Protein AF-A0A7C3WB61-F1 (afdb_monomer_lite)

Sequence (130 aa):
MTRRRIFLIVFLLLVGFTALGSATTVDKSEANRILEDVKKTVPESPSIIDIFSNNIRVALLMLIPGLGLILAPYVLYNTGLVFSAAGVAKEVSGVILFLTTVLLPFFWLEFVAYAASITQNLYMIWAIKS

Radius of gyration: 15.56 Å; chains: 1; bounding box: 41×26×45 Å

Structure (mmCIF, N/CA/C/O backbone):
data_AF-A0A7C3WB61-F1
#
_entry.id   AF-A0A7C3WB61-F1
#
loop_
_atom_site.group_PDB
_atom_site.id
_atom_site.type_symbol
_atom_site.label_atom_id
_atom_site.label_alt_id
_atom_site.label_comp_id
_atom_site.label_asym_id
_atom_site.label_entity_id
_atom_site.label_seq_id
_atom_site.pdbx_PDB_ins_code
_atom_site.Cartn_x
_atom_site.Cartn_y
_atom_site.Cartn_z
_atom_site.occupancy
_atom_site.B_iso_or_equiv
_atom_site.auth_seq_id
_atom_site.auth_comp_id
_atom_site.auth_asym_id
_atom_site.auth_atom_id
_atom_site.pdbx_PDB_model_num
ATOM 1 N N . MET A 1 1 ? -23.097 3.689 11.863 1.00 76.31 1 MET A N 1
ATOM 2 C CA . MET A 1 1 ? -22.647 2.868 10.711 1.00 76.31 1 MET A CA 1
ATOM 3 C C . MET A 1 1 ? -22.138 1.528 11.240 1.00 76.31 1 MET A C 1
ATOM 5 O O . MET A 1 1 ? -21.534 1.524 12.303 1.00 76.31 1 MET A O 1
ATOM 9 N N . THR A 1 2 ? -22.423 0.389 10.597 1.00 91.06 2 THR A N 1
ATOM 10 C CA . THR A 1 2 ? -22.003 -0.925 11.133 1.00 91.06 2 THR A CA 1
ATOM 11 C C . THR A 1 2 ? -20.508 -1.174 10.904 1.00 91.06 2 THR A C 1
ATOM 13 O O . THR A 1 2 ? -19.960 -0.728 9.896 1.00 91.06 2 THR A O 1
ATOM 16 N N . ARG A 1 3 ? -19.858 -1.944 11.791 1.00 92.44 3 ARG A N 1
ATOM 17 C CA . ARG A 1 3 ? -18.423 -2.297 11.691 1.00 92.44 3 ARG A CA 1
ATOM 18 C C . ARG A 1 3 ? -18.045 -2.895 10.341 1.00 92.44 3 ARG A C 1
ATOM 20 O O . ARG A 1 3 ? -17.025 -2.531 9.772 1.00 92.44 3 ARG A O 1
ATOM 27 N N . ARG A 1 4 ? -18.920 -3.740 9.790 1.00 94.88 4 ARG A N 1
ATOM 28 C CA . ARG A 1 4 ? -18.752 -4.328 8.453 1.00 94.88 4 ARG A CA 1
ATOM 29 C C . ARG A 1 4 ? -18.726 -3.270 7.349 1.00 94.88 4 ARG A C 1
ATOM 31 O O . ARG A 1 4 ? -17.890 -3.349 6.462 1.00 94.88 4 ARG A O 1
ATOM 38 N N . ARG A 1 5 ? -19.606 -2.263 7.411 1.00 96.69 5 ARG A N 1
ATOM 39 C CA . ARG A 1 5 ? -19.618 -1.175 6.422 1.00 96.69 5 ARG A CA 1
ATOM 40 C C . ARG A 1 5 ? -18.352 -0.327 6.517 1.00 96.69 5 ARG A C 1
ATOM 42 O O . ARG A 1 5 ? -17.809 0.024 5.481 1.00 96.69 5 ARG A O 1
ATOM 49 N N . ILE A 1 6 ? -17.879 -0.018 7.729 1.00 96.62 6 ILE A N 1
ATOM 50 C CA . ILE A 1 6 ? -16.650 0.778 7.908 1.00 96.62 6 ILE A CA 1
ATOM 51 C C . ILE A 1 6 ? -15.459 0.017 7.336 1.00 96.62 6 ILE A C 1
ATOM 53 O O . ILE A 1 6 ? -14.717 0.580 6.541 1.00 96.62 6 ILE A O 1
ATOM 57 N N . PHE A 1 7 ? -15.350 -1.273 7.653 1.00 97.25 7 PHE A N 1
ATOM 58 C CA . PHE A 1 7 ? -14.326 -2.144 7.087 1.00 97.25 7 PHE A CA 1
ATOM 59 C C . PHE A 1 7 ? -14.328 -2.141 5.555 1.00 97.25 7 PHE A C 1
ATOM 61 O O . PHE A 1 7 ? -13.276 -1.961 4.954 1.00 97.25 7 PHE A O 1
ATOM 68 N N . LEU A 1 8 ? -15.496 -2.287 4.920 1.00 98.19 8 LEU A N 1
ATOM 69 C CA . LEU A 1 8 ? -15.594 -2.283 3.457 1.00 98.19 8 LEU A CA 1
ATOM 70 C C . LEU A 1 8 ? -15.200 -0.932 2.847 1.00 98.19 8 LEU A C 1
ATOM 72 O O . LEU A 1 8 ? -14.492 -0.913 1.846 1.00 98.19 8 LEU A O 1
ATOM 76 N N . ILE A 1 9 ? -15.615 0.189 3.450 1.00 97.94 9 ILE A N 1
ATOM 77 C CA . ILE A 1 9 ? -15.205 1.521 2.979 1.00 97.94 9 ILE A CA 1
ATOM 78 C C . ILE A 1 9 ? -13.692 1.688 3.107 1.00 97.94 9 ILE A C 1
ATOM 80 O O . ILE A 1 9 ? -13.048 2.093 2.146 1.00 97.94 9 ILE A O 1
ATOM 84 N N . VAL A 1 10 ? -13.121 1.342 4.262 1.00 97.00 10 VAL A N 1
ATOM 85 C CA . VAL A 1 10 ? -11.674 1.406 4.482 1.00 97.00 10 VAL A CA 1
ATOM 86 C C . VAL A 1 10 ? -10.949 0.538 3.459 1.00 97.00 10 VAL A C 1
ATOM 88 O O . VAL A 1 10 ? -10.059 1.037 2.786 1.00 97.00 10 VAL A O 1
ATOM 91 N N . PHE A 1 11 ? -11.356 -0.720 3.284 1.00 97.62 11 PHE A N 1
ATOM 92 C CA . PHE A 1 11 ? -10.761 -1.628 2.306 1.00 97.62 11 PHE A CA 1
ATOM 93 C C . PHE A 1 11 ? -10.740 -1.019 0.897 1.00 97.62 11 PHE A C 1
ATOM 95 O O . PHE A 1 11 ? -9.684 -0.959 0.273 1.00 97.62 11 PHE A O 1
ATOM 102 N N . LEU A 1 12 ? -11.876 -0.496 0.425 1.00 98.25 12 LEU A N 1
ATOM 103 C CA . LEU A 1 12 ? -11.965 0.142 -0.890 1.00 98.25 12 LEU A CA 1
ATOM 104 C C . LEU A 1 12 ? -11.099 1.405 -0.992 1.00 98.25 12 LEU A C 1
ATOM 106 O O . LEU A 1 12 ? -10.492 1.631 -2.035 1.00 98.25 12 LEU A O 1
ATOM 110 N N . LEU A 1 13 ? -11.000 2.204 0.075 1.00 98.06 13 LEU A N 1
ATOM 111 C CA . LEU A 1 13 ? -10.115 3.372 0.113 1.00 98.06 13 LEU A CA 1
ATOM 112 C C . LEU A 1 13 ? -8.643 2.967 0.015 1.00 98.06 13 LEU A C 1
ATOM 114 O O . LEU A 1 13 ? -7.906 3.568 -0.759 1.00 98.06 13 LEU A O 1
ATOM 118 N N . LEU A 1 14 ? -8.224 1.938 0.756 1.00 97.44 14 LEU A N 1
ATOM 119 C CA . LEU A 1 14 ? -6.856 1.421 0.707 1.00 97.44 14 LEU A CA 1
ATOM 120 C C . LEU A 1 14 ? -6.503 0.952 -0.712 1.00 97.44 14 LEU A C 1
ATOM 122 O O . LEU A 1 14 ? -5.495 1.391 -1.265 1.00 97.44 14 LEU A O 1
ATOM 126 N N . VAL A 1 15 ? -7.369 0.142 -1.333 1.00 98.12 15 VAL A N 1
ATOM 127 C CA . VAL A 1 15 ? -7.222 -0.272 -2.742 1.00 98.12 15 VAL A CA 1
ATOM 128 C C . VAL A 1 15 ? -7.165 0.949 -3.666 1.00 98.12 15 VAL A C 1
ATOM 130 O O . VAL A 1 15 ? -6.327 1.007 -4.566 1.00 98.12 15 VAL A O 1
ATOM 133 N N . GLY A 1 16 ? -8.011 1.949 -3.413 1.00 98.31 16 GLY A N 1
ATOM 134 C CA . GLY A 1 16 ? -8.049 3.207 -4.152 1.00 98.31 16 GLY A CA 1
ATOM 135 C C . GLY A 1 16 ? -6.733 3.984 -4.105 1.00 98.31 16 GLY A C 1
ATOM 136 O O . GLY A 1 16 ? -6.286 4.452 -5.146 1.00 98.31 16 GLY A O 1
ATOM 137 N N . PHE A 1 17 ? -6.067 4.086 -2.950 1.00 98.44 17 PHE A N 1
ATOM 138 C CA . PHE A 1 17 ? -4.778 4.786 -2.845 1.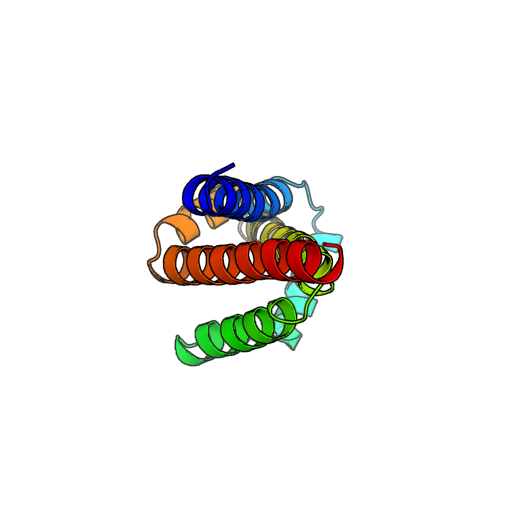00 98.44 17 PHE A CA 1
ATOM 139 C C . PHE A 1 17 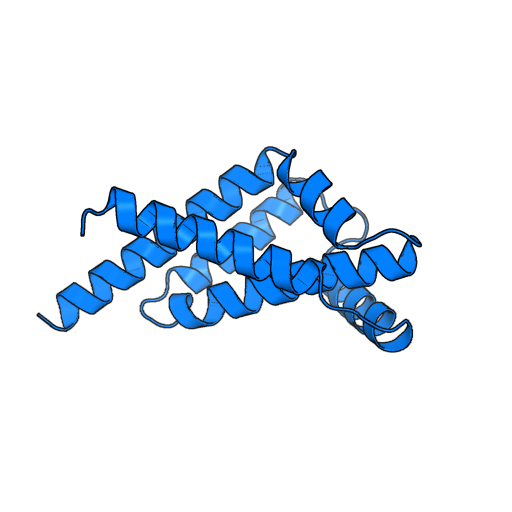? -3.686 4.133 -3.697 1.00 98.44 17 PHE A C 1
ATOM 141 O O . PHE A 1 17 ? -2.963 4.837 -4.404 1.00 98.44 17 PHE A O 1
ATOM 148 N N . THR A 1 18 ? -3.596 2.802 -3.692 1.00 98.25 18 THR A N 1
ATOM 149 C CA . THR A 1 18 ? -2.639 2.083 -4.548 1.00 98.25 18 THR A CA 1
ATOM 150 C C . THR A 1 18 ? -2.995 2.203 -6.023 1.00 98.25 18 THR A C 1
ATOM 152 O O . THR A 1 18 ? -2.108 2.449 -6.840 1.00 98.25 18 THR A O 1
ATOM 155 N N . ALA A 1 19 ? -4.282 2.108 -6.367 1.00 98.50 19 ALA A N 1
ATOM 156 C CA . ALA A 1 19 ? -4.745 2.311 -7.735 1.00 98.50 19 ALA A CA 1
ATOM 157 C C . ALA A 1 19 ? -4.391 3.719 -8.245 1.00 98.50 19 ALA A C 1
ATOM 159 O O . ALA A 1 19 ? -3.835 3.846 -9.335 1.00 98.50 19 ALA A O 1
ATOM 160 N N . LEU A 1 20 ? -4.631 4.758 -7.435 1.00 98.56 20 LEU A N 1
ATOM 161 C CA . LEU A 1 20 ? -4.267 6.140 -7.753 1.00 98.56 20 LEU A CA 1
ATOM 162 C C . LEU A 1 20 ? -2.763 6.282 -7.990 1.00 98.56 20 LEU A C 1
ATOM 164 O O . LEU A 1 20 ? -2.375 6.783 -9.039 1.00 98.56 20 LEU A O 1
ATOM 168 N N . GLY A 1 21 ? -1.919 5.778 -7.085 1.00 98.56 21 GLY A N 1
ATOM 169 C CA . GLY A 1 21 ? -0.465 5.825 -7.276 1.00 98.56 21 GLY A CA 1
ATOM 170 C C . GLY A 1 21 ? 0.001 5.065 -8.523 1.00 98.56 21 GLY A C 1
ATOM 171 O O . GLY A 1 21 ? 0.894 5.529 -9.224 1.00 98.56 21 GLY A O 1
ATOM 172 N N . SER A 1 22 ? -0.634 3.933 -8.849 1.00 98.56 22 SER A N 1
ATOM 173 C CA . SER A 1 22 ? -0.311 3.150 -10.056 1.00 98.56 22 SER A CA 1
ATOM 174 C C . SER A 1 22 ? -0.714 3.838 -11.363 1.00 98.56 22 SER A C 1
ATOM 176 O O . SER A 1 22 ? -0.137 3.551 -12.413 1.00 98.56 22 SER A O 1
ATOM 178 N N . ALA A 1 23 ? -1.701 4.735 -11.296 1.00 98.25 23 ALA A N 1
ATOM 179 C CA . ALA A 1 23 ? -2.183 5.532 -12.417 1.00 98.25 23 ALA A CA 1
ATOM 180 C C . ALA A 1 23 ? -1.453 6.880 -12.550 1.00 98.25 23 ALA A C 1
ATOM 182 O O . ALA A 1 23 ? -1.561 7.523 -13.594 1.00 98.25 23 ALA A O 1
ATOM 183 N N . THR A 1 24 ? -0.714 7.314 -11.524 1.00 98.19 24 THR A N 1
ATOM 184 C CA . THR A 1 24 ? 0.076 8.548 -11.571 1.00 98.19 24 THR A CA 1
ATOM 185 C C . THR A 1 24 ? 1.146 8.442 -12.651 1.00 98.19 24 THR A C 1
ATOM 187 O O . THR A 1 24 ? 1.909 7.479 -12.693 1.00 98.19 24 THR A O 1
ATOM 190 N N . THR A 1 25 ? 1.235 9.449 -13.517 1.00 95.81 25 THR A N 1
ATOM 191 C CA . THR A 1 25 ? 2.288 9.544 -1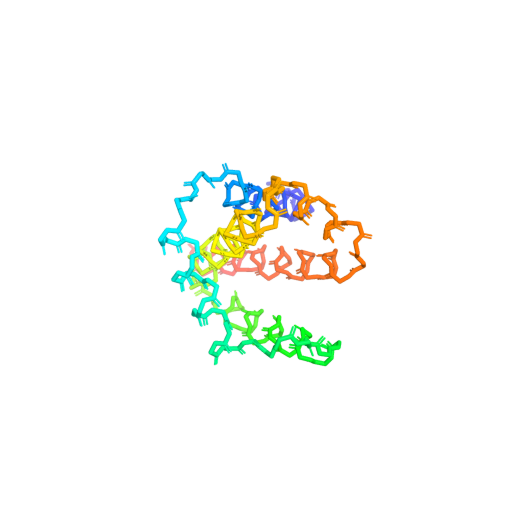4.531 1.00 95.81 25 THR A CA 1
ATOM 192 C C . THR A 1 25 ? 3.619 9.894 -13.878 1.00 95.81 25 THR A C 1
ATOM 194 O O . THR A 1 25 ? 3.731 10.928 -13.221 1.00 95.81 25 THR A O 1
ATOM 197 N N . VAL A 1 26 ? 4.623 9.051 -14.095 1.00 95.94 26 VAL A N 1
ATOM 198 C CA . VAL A 1 26 ? 5.989 9.234 -13.602 1.00 95.94 26 VAL A CA 1
ATOM 199 C C . VAL A 1 26 ? 6.914 9.323 -14.815 1.00 95.94 26 VAL A C 1
ATOM 201 O O . VAL A 1 26 ? 6.787 8.526 -15.745 1.00 95.94 26 VAL A O 1
ATOM 204 N N . ASP A 1 27 ? 7.813 10.305 -14.856 1.00 96.12 27 ASP A N 1
ATOM 205 C CA . ASP A 1 27 ? 8.806 10.396 -15.931 1.00 96.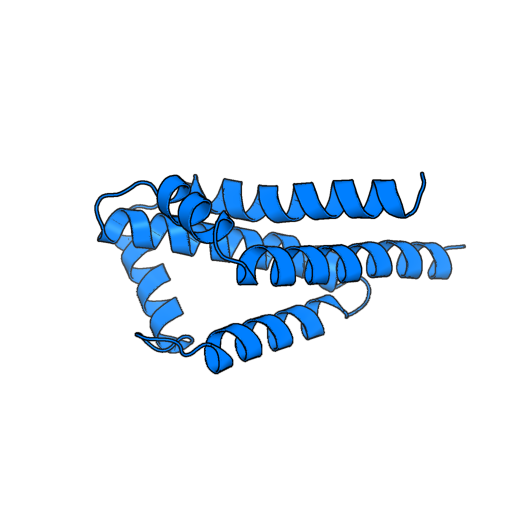12 27 ASP A CA 1
ATOM 206 C C . ASP A 1 27 ? 9.956 9.392 -15.730 1.00 96.12 27 ASP A C 1
ATOM 208 O O . ASP A 1 27 ? 10.106 8.784 -14.673 1.00 96.12 27 ASP A O 1
ATOM 212 N N . LYS A 1 28 ? 10.798 9.205 -16.753 1.00 96.38 28 LYS A N 1
ATOM 213 C CA . LYS A 1 28 ? 11.894 8.221 -16.699 1.00 96.38 28 LYS A CA 1
ATOM 214 C C . LYS A 1 28 ? 12.901 8.495 -15.577 1.00 96.38 28 LYS A C 1
ATOM 216 O O . LYS A 1 28 ? 13.427 7.544 -15.006 1.00 96.38 28 LYS A O 1
ATOM 221 N N . SER A 1 29 ? 13.193 9.761 -15.279 1.00 97.06 29 SER A N 1
ATOM 222 C CA . SER A 1 29 ? 14.173 10.116 -14.247 1.00 97.06 29 SER A CA 1
ATOM 223 C C . SER A 1 29 ? 13.640 9.795 -12.852 1.00 97.06 29 SER A C 1
ATOM 225 O O . SER A 1 29 ? 14.324 9.138 -12.066 1.00 97.06 29 SER A O 1
ATOM 227 N N . GLU A 1 30 ? 12.383 10.147 -12.592 1.00 96.75 30 GLU A N 1
ATOM 228 C CA . GLU A 1 30 ? 11.713 9.858 -11.329 1.00 96.75 30 GLU A CA 1
ATOM 229 C C . GLU A 1 30 ? 11.442 8.356 -11.163 1.00 96.75 30 GLU A C 1
ATOM 231 O O . GLU A 1 30 ? 11.643 7.803 -10.082 1.00 96.75 30 GLU A O 1
ATOM 236 N N . ALA A 1 31 ? 11.076 7.658 -12.242 1.00 97.38 31 ALA A N 1
ATOM 237 C CA . ALA A 1 31 ? 10.890 6.211 -12.224 1.00 97.38 31 ALA A CA 1
ATOM 238 C C . ALA A 1 31 ? 12.185 5.486 -11.833 1.00 97.38 31 ALA A C 1
ATOM 240 O O . ALA A 1 31 ? 12.162 4.607 -10.971 1.00 97.38 31 ALA A O 1
ATOM 241 N N . ASN A 1 32 ? 13.322 5.886 -12.410 1.00 97.00 32 ASN A N 1
ATOM 242 C CA . ASN A 1 32 ? 14.622 5.323 -12.049 1.00 97.00 32 ASN A CA 1
ATOM 243 C C . ASN A 1 32 ? 14.955 5.578 -10.576 1.00 97.00 32 ASN A C 1
ATOM 245 O O . ASN A 1 32 ? 15.370 4.650 -9.886 1.00 97.00 32 ASN A O 1
ATOM 249 N N . ARG A 1 33 ? 14.700 6.792 -10.073 1.00 96.88 33 ARG A N 1
ATOM 250 C CA . ARG A 1 33 ? 14.919 7.135 -8.662 1.00 96.88 33 ARG A CA 1
ATOM 251 C C . ARG A 1 33 ? 14.081 6.262 -7.724 1.00 96.88 33 ARG A C 1
ATOM 253 O O . ARG A 1 33 ? 14.621 5.684 -6.783 1.00 96.88 33 ARG A O 1
ATOM 260 N N . ILE A 1 34 ? 12.783 6.117 -8.004 1.00 96.56 34 ILE A N 1
ATOM 261 C CA . ILE A 1 34 ? 11.873 5.266 -7.221 1.00 96.56 34 ILE A CA 1
ATOM 262 C C . ILE A 1 34 ? 12.368 3.815 -7.217 1.00 96.56 34 ILE A C 1
ATOM 264 O O . ILE A 1 34 ? 12.430 3.185 -6.163 1.00 96.56 34 ILE A O 1
ATOM 268 N N . LEU A 1 35 ? 12.739 3.276 -8.381 1.00 95.12 35 LEU A N 1
ATOM 269 C CA . LEU A 1 35 ? 13.206 1.893 -8.488 1.00 95.12 35 LEU A CA 1
ATOM 270 C C . LEU A 1 35 ? 14.556 1.675 -7.792 1.00 95.12 35 LEU A C 1
ATOM 272 O O . LEU A 1 35 ? 14.750 0.627 -7.178 1.00 95.12 35 LEU A O 1
ATOM 276 N N . GLU A 1 36 ? 15.473 2.643 -7.833 1.00 94.56 36 GLU A N 1
ATOM 277 C CA . GLU A 1 36 ? 16.718 2.590 -7.059 1.00 94.56 36 GLU A CA 1
ATOM 278 C C . GLU A 1 36 ? 16.460 2.597 -5.549 1.00 94.56 36 GLU A C 1
ATOM 280 O O . GLU A 1 36 ? 17.088 1.830 -4.818 1.00 94.56 36 GLU A O 1
ATOM 285 N N . ASP A 1 37 ? 15.515 3.409 -5.072 1.00 92.81 37 ASP A N 1
ATOM 286 C CA . ASP A 1 37 ? 15.136 3.435 -3.656 1.00 92.81 37 ASP A CA 1
ATOM 287 C C . ASP A 1 37 ? 14.499 2.108 -3.210 1.00 92.81 37 ASP A C 1
ATOM 289 O O . ASP A 1 37 ? 14.804 1.598 -2.125 1.00 92.81 37 ASP A O 1
ATOM 293 N N . VAL A 1 38 ? 13.694 1.482 -4.075 1.00 90.94 38 VAL A N 1
ATOM 294 C CA . VAL A 1 38 ? 13.153 0.136 -3.828 1.00 90.94 38 VAL A CA 1
ATOM 295 C C . VAL A 1 38 ? 14.272 -0.899 -3.751 1.00 90.94 38 VAL A C 1
ATOM 297 O O . VAL A 1 38 ? 14.281 -1.691 -2.811 1.00 90.94 38 VAL A O 1
ATOM 300 N N . LYS A 1 39 ? 15.253 -0.872 -4.663 1.00 90.25 39 LYS A N 1
ATOM 301 C CA . LYS A 1 39 ? 16.386 -1.820 -4.665 1.00 90.25 39 LYS A CA 1
ATOM 302 C C . LYS A 1 39 ? 17.248 -1.755 -3.401 1.00 90.25 39 LYS A C 1
ATOM 304 O O . LYS A 1 39 ? 17.864 -2.752 -3.038 1.00 90.25 39 LYS A O 1
ATOM 309 N N . LYS A 1 40 ? 17.287 -0.610 -2.709 1.00 88.31 40 LYS A N 1
ATOM 310 C CA . LYS A 1 40 ? 17.983 -0.473 -1.412 1.00 88.31 40 LYS A CA 1
ATOM 311 C C . LYS A 1 40 ? 17.278 -1.224 -0.278 1.00 88.31 40 LYS A C 1
ATOM 313 O O . LYS A 1 40 ? 17.907 -1.514 0.735 1.00 88.31 40 LYS A O 1
ATOM 318 N N . THR A 1 41 ? 15.984 -1.508 -0.432 1.00 80.06 41 THR A N 1
ATOM 319 C CA . THR A 1 41 ? 15.118 -2.013 0.646 1.00 80.06 41 THR A CA 1
ATOM 320 C C . THR A 1 41 ? 14.566 -3.409 0.357 1.00 80.06 41 THR A C 1
ATOM 322 O O . THR A 1 41 ? 14.348 -4.191 1.281 1.00 80.06 41 THR A O 1
ATOM 325 N N . VAL A 1 42 ? 14.348 -3.733 -0.917 1.00 81.31 42 VAL A N 1
ATOM 326 C CA . VAL A 1 42 ? 13.751 -4.983 -1.386 1.00 81.31 42 VAL A CA 1
ATOM 327 C C . VAL A 1 42 ? 14.762 -5.705 -2.282 1.00 81.31 42 VAL A C 1
ATOM 329 O O . VAL A 1 42 ? 15.274 -5.092 -3.222 1.00 81.31 42 VAL A O 1
ATOM 332 N N . PRO A 1 43 ? 15.051 -6.995 -2.029 1.00 82.19 43 PRO A N 1
ATOM 333 C CA . PRO A 1 43 ? 15.889 -7.799 -2.914 1.00 82.19 43 PRO A CA 1
ATOM 334 C C . PRO A 1 43 ? 15.338 -7.815 -4.345 1.00 82.19 43 PRO A C 1
ATOM 336 O O . PRO A 1 43 ? 14.124 -7.801 -4.533 1.00 82.19 43 PRO A O 1
ATOM 339 N N . GLU A 1 44 ? 16.201 -7.926 -5.362 1.00 77.81 44 GLU A N 1
ATOM 340 C CA . GLU A 1 44 ? 15.753 -7.983 -6.769 1.00 77.81 44 GLU A CA 1
ATOM 341 C C . GLU A 1 44 ? 14.803 -9.159 -7.050 1.00 77.81 44 GLU A C 1
ATOM 343 O O . GLU A 1 44 ? 13.947 -9.082 -7.928 1.00 77.81 44 GLU A O 1
ATOM 348 N N . SER A 1 45 ? 14.943 -10.250 -6.296 1.00 82.56 45 SER A N 1
ATOM 349 C CA . SER A 1 45 ? 14.066 -11.420 -6.334 1.00 82.56 45 SER A CA 1
ATOM 350 C C . SER A 1 45 ? 13.596 -11.735 -4.914 1.00 82.56 45 SER A C 1
ATOM 352 O O . SER A 1 45 ? 14.207 -12.569 -4.243 1.00 82.56 45 SER A O 1
ATOM 354 N N . PRO A 1 46 ? 12.561 -11.037 -4.413 1.00 82.12 46 PRO A N 1
ATOM 355 C CA . PRO A 1 46 ? 12.106 -11.221 -3.047 1.00 82.12 46 PRO A CA 1
ATOM 356 C C . PRO A 1 46 ? 11.455 -12.597 -2.901 1.00 82.12 46 PRO A C 1
ATOM 358 O O . PRO A 1 46 ? 10.583 -12.986 -3.684 1.00 82.12 46 PRO A O 1
ATOM 361 N N . SER A 1 47 ? 11.871 -13.340 -1.881 1.00 86.06 47 SER A N 1
ATOM 362 C CA . SER A 1 47 ? 11.195 -14.570 -1.488 1.00 86.06 47 SER A CA 1
ATOM 363 C C . SER A 1 47 ? 9.827 -14.258 -0.868 1.00 86.06 47 SER A C 1
ATOM 365 O O . SER A 1 47 ? 9.532 -13.130 -0.468 1.00 86.06 47 SER A O 1
ATOM 367 N N . ILE A 1 48 ? 8.985 -15.283 -0.711 1.00 82.38 48 ILE A N 1
ATOM 368 C CA . ILE A 1 48 ? 7.701 -15.155 0.002 1.00 82.38 48 ILE A CA 1
ATOM 369 C C . ILE A 1 48 ? 7.915 -14.602 1.422 1.00 82.38 48 ILE A C 1
ATOM 371 O O . ILE A 1 48 ? 7.120 -13.791 1.895 1.00 82.38 48 ILE A O 1
ATOM 375 N N . ILE A 1 49 ? 9.000 -15.013 2.087 1.00 86.31 49 ILE A N 1
ATOM 376 C CA . ILE A 1 49 ? 9.344 -14.562 3.440 1.00 86.31 49 ILE A CA 1
ATOM 377 C C . ILE A 1 49 ? 9.713 -13.076 3.436 1.00 86.31 49 ILE A C 1
ATOM 379 O O . ILE A 1 49 ? 9.326 -12.370 4.366 1.00 86.31 49 ILE A O 1
ATOM 383 N N . ASP A 1 50 ? 10.392 -12.583 2.398 1.00 86.06 50 ASP A N 1
ATOM 384 C CA . ASP A 1 50 ? 10.750 -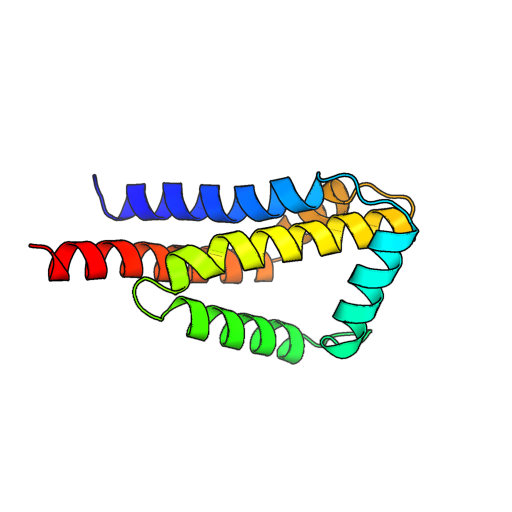11.165 2.278 1.00 86.06 50 ASP A CA 1
ATOM 385 C C . ASP A 1 50 ? 9.501 -10.292 2.117 1.00 86.06 50 ASP A C 1
ATOM 387 O O . ASP A 1 50 ? 9.326 -9.318 2.852 1.00 86.06 50 ASP A O 1
ATOM 391 N N . ILE A 1 51 ? 8.586 -10.691 1.223 1.00 82.75 51 ILE A N 1
ATOM 392 C CA . ILE A 1 51 ? 7.306 -9.999 0.995 1.00 82.75 51 ILE A CA 1
ATOM 393 C C . ILE A 1 51 ? 6.481 -9.982 2.286 1.00 82.75 51 ILE A C 1
ATOM 395 O O . ILE A 1 51 ? 6.018 -8.932 2.735 1.00 82.75 51 ILE A O 1
ATOM 399 N N . PHE A 1 52 ? 6.336 -11.143 2.924 1.00 84.25 52 PHE A N 1
ATOM 400 C CA . PHE A 1 52 ? 5.580 -11.275 4.163 1.00 84.25 52 PHE A CA 1
ATOM 401 C C . PHE A 1 52 ? 6.179 -10.443 5.302 1.00 84.25 52 PHE A C 1
ATOM 403 O O . PHE A 1 52 ? 5.454 -9.731 5.998 1.00 84.25 52 PHE A O 1
ATOM 410 N N . SER A 1 53 ? 7.501 -10.493 5.476 1.00 85.94 53 SER A N 1
ATOM 411 C CA . SER A 1 53 ? 8.200 -9.754 6.532 1.00 85.94 53 SER A CA 1
ATOM 412 C C . SER A 1 53 ? 8.081 -8.246 6.334 1.00 85.94 53 SER A C 1
ATOM 414 O O . SER A 1 53 ? 7.860 -7.521 7.307 1.00 85.94 53 SER A O 1
ATOM 416 N N . ASN A 1 54 ? 8.185 -7.769 5.091 1.00 84.88 54 ASN A N 1
ATOM 417 C CA . ASN A 1 54 ? 7.953 -6.367 4.762 1.00 84.88 54 ASN A CA 1
ATOM 418 C C . ASN A 1 54 ? 6.528 -5.940 5.143 1.00 84.88 54 ASN A C 1
ATOM 420 O O . ASN A 1 54 ? 6.346 -4.984 5.899 1.00 84.88 54 ASN A O 1
ATOM 424 N N . ASN A 1 55 ? 5.527 -6.703 4.709 1.00 84.69 55 ASN A N 1
ATOM 425 C CA . ASN A 1 55 ? 4.125 -6.376 4.954 1.00 84.69 55 ASN A CA 1
ATOM 426 C C . ASN A 1 55 ? 3.762 -6.435 6.444 1.00 84.69 55 ASN A C 1
ATOM 428 O O . ASN A 1 55 ? 3.022 -5.580 6.924 1.00 84.69 55 ASN A O 1
ATOM 432 N N . ILE A 1 56 ? 4.329 -7.371 7.216 1.00 86.94 56 ILE A N 1
ATOM 433 C CA . ILE A 1 56 ? 4.162 -7.388 8.677 1.00 86.94 56 ILE A CA 1
ATOM 434 C C . ILE A 1 56 ? 4.751 -6.137 9.322 1.00 86.94 56 ILE A C 1
ATOM 436 O O . ILE A 1 56 ? 4.099 -5.539 10.176 1.00 86.94 56 ILE A O 1
ATOM 440 N N . ARG A 1 57 ? 5.964 -5.720 8.941 1.00 88.44 57 ARG A N 1
ATOM 441 C CA . ARG A 1 57 ? 6.588 -4.516 9.517 1.00 88.44 57 ARG A CA 1
ATOM 442 C C . ARG A 1 57 ? 5.715 -3.286 9.282 1.00 88.44 57 ARG A C 1
ATOM 444 O O . ARG A 1 57 ? 5.458 -2.531 10.218 1.00 88.44 57 ARG A O 1
ATOM 451 N N . VAL A 1 58 ? 5.203 -3.131 8.063 1.00 86.88 58 VAL A N 1
ATOM 452 C CA . VAL A 1 58 ? 4.277 -2.049 7.706 1.00 86.88 58 VAL A CA 1
ATOM 453 C C . VAL A 1 58 ? 2.956 -2.176 8.481 1.00 86.88 58 VAL A C 1
ATOM 455 O O . VAL A 1 58 ? 2.492 -1.193 9.060 1.00 86.88 58 VAL A O 1
ATOM 458 N N . ALA A 1 59 ? 2.380 -3.380 8.577 1.00 85.88 59 ALA A N 1
ATOM 459 C CA . ALA A 1 59 ? 1.154 -3.638 9.340 1.00 85.88 59 ALA A CA 1
ATOM 460 C C . ALA A 1 59 ? 1.280 -3.236 10.815 1.00 85.88 59 ALA A C 1
ATOM 462 O O . ALA A 1 59 ? 0.366 -2.620 11.366 1.00 85.88 59 ALA A O 1
ATOM 463 N N . LEU A 1 60 ? 2.411 -3.570 11.446 1.00 87.75 60 LEU A N 1
ATOM 464 C CA . LEU A 1 60 ? 2.687 -3.253 12.847 1.00 87.75 60 LEU A CA 1
ATOM 465 C C . LEU A 1 60 ? 2.755 -1.741 13.078 1.00 87.75 60 LEU A C 1
ATOM 467 O O . LEU A 1 60 ? 2.185 -1.252 14.051 1.00 87.75 60 LEU A O 1
ATOM 471 N N . LEU A 1 61 ? 3.375 -0.991 12.162 1.00 87.38 61 LEU A N 1
ATOM 472 C CA . LEU A 1 61 ? 3.382 0.474 12.222 1.00 87.38 61 LEU A CA 1
ATOM 473 C C . LEU A 1 61 ? 1.970 1.055 12.070 1.00 87.38 61 LEU A C 1
ATOM 475 O O . LEU A 1 61 ? 1.601 1.983 12.788 1.00 87.38 61 LEU A O 1
ATOM 479 N N . MET A 1 62 ? 1.151 0.482 11.185 1.00 88.00 62 MET A N 1
ATOM 480 C CA . MET A 1 62 ? -0.238 0.914 10.993 1.00 88.00 62 MET A CA 1
ATOM 481 C C . MET A 1 62 ? -1.174 0.535 12.151 1.00 88.00 62 MET A C 1
ATOM 483 O O . MET A 1 62 ? -2.279 1.069 12.244 1.00 88.00 62 MET A O 1
ATOM 487 N N . LEU A 1 63 ? -0.757 -0.360 13.049 1.00 87.38 63 LEU A N 1
ATOM 488 C CA . LEU A 1 63 ? -1.516 -0.698 14.255 1.00 87.38 63 LEU A CA 1
ATOM 489 C C . LEU A 1 63 ? -1.487 0.433 15.299 1.00 87.38 63 LEU A C 1
ATOM 491 O O . LEU A 1 63 ? -2.339 0.471 16.187 1.00 87.38 63 LEU A O 1
ATOM 495 N N . ILE A 1 64 ? -0.520 1.352 15.200 1.00 88.25 64 ILE A N 1
ATOM 496 C CA . ILE A 1 64 ? -0.363 2.457 16.147 1.00 88.25 64 ILE A CA 1
ATOM 497 C C . ILE A 1 64 ? -1.571 3.406 16.028 1.00 88.25 64 ILE A C 1
ATOM 499 O O . ILE A 1 64 ? -1.800 3.946 14.938 1.00 88.25 64 ILE A O 1
ATOM 503 N N . PRO A 1 65 ? -2.313 3.651 17.130 1.00 84.88 65 PRO A N 1
ATOM 504 C CA . PRO A 1 65 ? -3.538 4.444 17.119 1.00 84.88 65 PRO A CA 1
ATOM 505 C C . PRO A 1 65 ? -3.314 5.835 16.520 1.00 84.88 65 PRO A C 1
ATOM 507 O O . PRO A 1 65 ? -2.427 6.569 16.953 1.00 84.88 65 PRO A O 1
ATOM 510 N N . GLY A 1 66 ? -4.113 6.212 15.523 1.00 85.75 66 GLY A N 1
ATOM 511 C CA . GLY A 1 66 ? -4.028 7.520 14.860 1.00 85.75 66 GLY A CA 1
ATOM 512 C C . GLY A 1 66 ? -2.910 7.610 13.823 1.00 85.75 66 GLY A C 1
ATOM 513 O O . GLY A 1 66 ? -3.178 8.007 12.690 1.00 85.75 66 GLY A O 1
ATOM 514 N N . LEU A 1 67 ? -1.694 7.168 14.154 1.00 88.81 67 LEU A N 1
ATOM 515 C CA . LEU A 1 67 ? -0.569 7.146 13.213 1.00 88.81 67 LEU A CA 1
ATOM 516 C C . LEU A 1 67 ? -0.872 6.268 11.991 1.00 88.81 67 LEU A C 1
ATOM 518 O O . LEU A 1 67 ? -0.594 6.668 10.859 1.00 88.81 67 LEU A O 1
ATOM 522 N N . GLY A 1 68 ? -1.516 5.116 12.198 1.00 90.19 68 GLY A N 1
ATOM 523 C CA . GLY A 1 68 ? -1.916 4.231 11.106 1.00 90.19 68 GLY A CA 1
ATOM 524 C C . GLY A 1 68 ? -2.838 4.888 10.079 1.00 90.19 68 GLY A C 1
ATOM 525 O O . GLY A 1 68 ? -2.718 4.600 8.891 1.00 90.19 68 GLY A O 1
ATOM 526 N N . LEU A 1 69 ? -3.696 5.826 10.500 1.00 92.06 69 LEU A N 1
ATOM 527 C CA . LEU A 1 69 ? -4.597 6.548 9.592 1.00 92.06 69 LEU A CA 1
ATOM 528 C C . LEU A 1 69 ? -3.845 7.443 8.600 1.00 92.06 69 LEU A C 1
ATOM 530 O O . LEU A 1 69 ? -4.338 7.670 7.499 1.00 92.06 69 LEU A O 1
ATOM 534 N N . ILE A 1 70 ? -2.669 7.943 8.989 1.00 91.88 70 ILE A N 1
ATOM 535 C CA . ILE A 1 70 ? -1.810 8.786 8.149 1.00 91.88 70 ILE A CA 1
ATOM 536 C C . ILE A 1 70 ? -0.868 7.911 7.317 1.00 91.88 70 ILE A C 1
ATOM 538 O O . ILE A 1 70 ? -0.698 8.141 6.121 1.00 91.88 70 ILE A O 1
ATOM 542 N N . LEU A 1 71 ? -0.272 6.885 7.934 1.00 93.19 71 LEU A N 1
ATOM 543 C CA . LEU A 1 71 ? 0.698 6.022 7.263 1.00 93.19 71 LEU A CA 1
ATOM 544 C C . LEU A 1 71 ? 0.068 5.163 6.166 1.00 93.19 71 LEU A C 1
ATOM 546 O O . LEU A 1 71 ? 0.672 5.019 5.109 1.00 93.19 71 LEU A O 1
ATOM 550 N N . ALA A 1 72 ? -1.134 4.621 6.376 1.00 93.88 72 ALA A N 1
ATOM 551 C CA . ALA A 1 72 ? -1.777 3.741 5.402 1.00 93.88 72 ALA A CA 1
ATOM 552 C C . ALA A 1 72 ? -1.950 4.369 4.005 1.00 93.88 72 ALA A C 1
ATOM 554 O O . ALA A 1 72 ? -1.459 3.779 3.042 1.00 93.88 72 ALA A O 1
ATOM 555 N N . PRO A 1 73 ? -2.582 5.550 3.842 1.00 95.38 73 PRO A N 1
ATOM 556 C CA . PRO A 1 73 ? -2.711 6.166 2.523 1.00 95.38 73 PRO A CA 1
ATOM 557 C C . PRO A 1 73 ? -1.353 6.523 1.910 1.00 95.38 73 PRO A C 1
ATOM 559 O O . PRO A 1 73 ? -1.156 6.309 0.716 1.00 95.38 73 PRO A O 1
ATOM 562 N N . TYR A 1 74 ? -0.404 7.016 2.716 1.00 95.31 74 TYR A N 1
ATOM 563 C CA . TYR A 1 74 ? 0.936 7.368 2.242 1.00 95.31 74 TYR A CA 1
ATOM 564 C C . TYR A 1 74 ? 1.683 6.147 1.698 1.00 95.31 74 TYR A C 1
ATOM 566 O O . TYR A 1 74 ? 2.164 6.173 0.566 1.00 95.31 74 TYR A O 1
ATOM 574 N N . VAL A 1 75 ? 1.758 5.065 2.476 1.00 93.62 75 VAL A N 1
ATOM 575 C CA . VAL A 1 75 ? 2.462 3.844 2.070 1.00 93.62 75 VAL A CA 1
ATOM 576 C C . VAL A 1 75 ? 1.806 3.245 0.831 1.00 93.62 75 VAL A C 1
ATOM 578 O O . VAL A 1 75 ? 2.496 2.979 -0.146 1.00 93.62 75 VAL A O 1
ATOM 581 N N . LEU A 1 76 ? 0.478 3.112 0.823 1.00 96.38 76 LEU A N 1
ATOM 582 C CA . LEU A 1 76 ? -0.241 2.483 -0.284 1.00 96.38 76 LEU A CA 1
ATOM 583 C C . LEU A 1 76 ? -0.163 3.278 -1.586 1.00 96.38 76 LEU A C 1
ATOM 585 O O . LEU A 1 76 ? -0.050 2.671 -2.652 1.00 96.38 76 LEU A O 1
ATOM 589 N N . TYR A 1 77 ? -0.183 4.610 -1.512 1.00 98.12 77 TYR A N 1
ATOM 590 C CA . TYR A 1 77 ? 0.048 5.460 -2.676 1.00 98.12 77 TYR A CA 1
ATOM 591 C C . TYR A 1 77 ? 1.475 5.296 -3.215 1.00 98.12 77 TYR A C 1
ATOM 593 O O . TYR A 1 77 ? 1.652 5.125 -4.420 1.00 98.12 77 TYR A O 1
ATOM 601 N N . ASN A 1 78 ? 2.488 5.265 -2.341 1.00 95.81 78 ASN A N 1
ATOM 602 C CA . ASN A 1 78 ? 3.877 5.035 -2.753 1.00 95.81 78 ASN A CA 1
ATOM 603 C C . ASN A 1 78 ? 4.084 3.630 -3.340 1.00 95.81 78 ASN A C 1
ATOM 605 O O . ASN A 1 78 ? 4.762 3.498 -4.353 1.00 95.81 78 ASN A O 1
ATOM 609 N N . THR A 1 79 ? 3.445 2.590 -2.796 1.00 94.88 79 THR A N 1
ATOM 610 C CA . THR A 1 79 ? 3.411 1.259 -3.428 1.00 94.88 79 THR A CA 1
ATOM 611 C C . THR A 1 79 ? 2.789 1.330 -4.826 1.00 94.88 79 THR A C 1
ATOM 613 O O . THR A 1 79 ? 3.296 0.719 -5.764 1.00 94.88 79 THR A O 1
ATOM 616 N N . GLY A 1 80 ? 1.735 2.133 -4.995 1.00 97.81 80 GLY A N 1
ATOM 617 C CA . GLY A 1 80 ? 1.176 2.480 -6.301 1.00 97.81 80 GLY A CA 1
ATOM 618 C C . GLY A 1 80 ? 2.216 3.094 -7.246 1.00 97.81 80 GLY A C 1
ATOM 619 O O . GLY A 1 80 ? 2.375 2.626 -8.372 1.00 97.81 80 GLY A O 1
ATOM 620 N N . LEU A 1 81 ? 2.967 4.096 -6.781 1.00 98.25 81 LEU A N 1
ATOM 621 C CA . LEU A 1 81 ? 4.028 4.737 -7.567 1.00 98.25 81 LEU A CA 1
ATOM 622 C C . LEU A 1 81 ? 5.121 3.754 -7.998 1.00 98.25 81 LEU A C 1
ATOM 624 O O . LEU A 1 81 ? 5.640 3.887 -9.104 1.00 98.25 81 LEU A O 1
ATOM 628 N N . VAL A 1 82 ? 5.434 2.740 -7.185 1.00 96.75 82 VAL A N 1
ATOM 629 C CA . VAL A 1 82 ? 6.362 1.668 -7.583 1.00 96.75 82 VAL A CA 1
ATOM 630 C C . VAL A 1 82 ? 5.826 0.897 -8.791 1.00 96.75 82 VAL A C 1
ATOM 632 O O . VAL A 1 82 ? 6.596 0.610 -9.707 1.00 96.75 82 VAL A O 1
ATOM 635 N N . PHE A 1 83 ? 4.519 0.613 -8.861 1.00 97.69 83 PHE A N 1
ATOM 636 C CA . PHE A 1 83 ? 3.924 0.024 -10.067 1.00 97.69 83 PHE A CA 1
ATOM 637 C C . PHE A 1 83 ? 4.023 0.960 -11.271 1.00 97.69 83 PHE A C 1
ATOM 639 O O . PHE A 1 83 ? 4.345 0.495 -12.363 1.00 97.69 83 PHE A O 1
ATOM 646 N N . SER A 1 84 ? 3.787 2.261 -11.087 1.00 98.38 84 SER A N 1
ATOM 647 C CA . SER A 1 84 ? 3.944 3.244 -12.167 1.00 98.38 84 SER A CA 1
ATOM 648 C C . SER A 1 84 ? 5.384 3.291 -12.692 1.00 98.38 84 SER A C 1
ATOM 650 O O . SER A 1 84 ? 5.616 3.099 -13.886 1.00 98.38 84 SER A O 1
ATOM 652 N N . ALA A 1 85 ? 6.367 3.415 -11.798 1.00 98.12 85 ALA A N 1
ATOM 653 C CA . ALA A 1 85 ? 7.788 3.428 -12.136 1.00 98.12 85 ALA A CA 1
ATOM 654 C C . ALA A 1 85 ? 8.245 2.124 -12.816 1.00 98.12 85 ALA A C 1
ATOM 656 O O . ALA A 1 85 ? 8.940 2.153 -13.834 1.00 98.12 85 ALA A O 1
ATOM 657 N N . ALA A 1 86 ? 7.808 0.969 -12.304 1.00 96.50 86 ALA A N 1
ATOM 658 C CA . ALA A 1 86 ? 8.074 -0.326 -12.927 1.00 96.50 86 ALA A CA 1
ATOM 659 C C . ALA A 1 86 ? 7.418 -0.446 -14.311 1.00 96.50 86 ALA A C 1
ATOM 661 O O . ALA A 1 86 ? 7.984 -1.076 -15.206 1.00 96.50 86 ALA A O 1
ATOM 662 N N . GLY A 1 87 ? 6.247 0.167 -14.493 1.00 97.50 87 GLY A N 1
ATOM 663 C CA . GLY A 1 87 ? 5.566 0.267 -15.777 1.00 97.50 87 GLY A CA 1
ATOM 664 C C . GLY A 1 87 ? 6.393 1.035 -16.803 1.00 97.50 87 GLY A C 1
ATOM 665 O O . GLY A 1 87 ? 6.625 0.526 -17.897 1.00 97.50 87 GLY A O 1
ATOM 666 N N . VAL A 1 88 ? 6.941 2.192 -16.418 1.00 97.62 88 VAL A N 1
ATOM 667 C CA . VAL A 1 88 ? 7.855 2.981 -17.265 1.00 97.62 88 VAL A CA 1
ATOM 668 C C . VAL A 1 88 ? 9.068 2.153 -17.700 1.00 97.62 88 VAL A C 1
ATOM 670 O O . VAL A 1 88 ? 9.409 2.152 -18.880 1.00 97.62 88 VAL A O 1
ATOM 673 N N . ALA A 1 89 ? 9.692 1.412 -16.778 1.00 95.31 89 ALA A N 1
ATOM 674 C CA . ALA A 1 89 ? 10.865 0.586 -17.078 1.00 95.31 89 ALA A CA 1
ATOM 675 C C . ALA A 1 89 ? 10.563 -0.617 -17.993 1.00 95.31 89 ALA A C 1
ATOM 677 O O . ALA A 1 89 ? 11.451 -1.091 -18.698 1.00 95.31 89 ALA A O 1
ATOM 678 N N . LYS A 1 90 ? 9.325 -1.122 -17.969 1.00 94.81 90 LYS A N 1
ATOM 679 C CA . LYS A 1 90 ? 8.872 -2.279 -18.759 1.00 94.81 90 LYS A CA 1
ATOM 680 C C . LYS A 1 90 ? 8.039 -1.895 -19.985 1.00 94.81 90 LYS A C 1
ATOM 682 O O . LYS A 1 90 ? 7.519 -2.787 -20.646 1.00 94.81 90 LYS A O 1
ATOM 687 N N . GLU A 1 91 ? 7.884 -0.600 -20.254 1.00 95.94 91 GLU A N 1
ATOM 688 C CA . GLU A 1 91 ? 7.021 -0.057 -21.313 1.00 95.94 91 GLU A CA 1
ATOM 689 C C . GLU A 1 91 ? 5.568 -0.575 -21.242 1.00 95.94 91 GLU A C 1
ATOM 691 O O . GLU A 1 91 ? 4.904 -0.804 -22.252 1.00 95.94 91 GLU A O 1
ATOM 696 N N . VAL A 1 92 ? 5.050 -0.746 -20.020 1.00 96.81 92 VAL A N 1
ATOM 697 C CA . VAL A 1 92 ? 3.664 -1.157 -19.738 1.00 96.81 92 VAL A CA 1
ATOM 698 C C . VAL A 1 92 ? 2.999 -0.187 -18.763 1.00 96.81 92 VAL A C 1
ATOM 700 O O . VAL A 1 92 ? 3.657 0.535 -18.022 1.00 96.81 92 VAL A O 1
ATOM 703 N N . SER A 1 93 ? 1.667 -0.165 -18.717 1.00 97.00 93 SER A N 1
ATOM 704 C CA . SER A 1 93 ? 0.953 0.669 -17.744 1.00 97.00 93 SER A CA 1
ATOM 705 C C . SER A 1 93 ? 1.173 0.170 -16.309 1.00 97.00 93 SER A C 1
ATOM 707 O O . SER A 1 93 ? 1.007 -1.020 -16.031 1.00 97.00 93 SER A O 1
ATOM 709 N N . GLY A 1 94 ? 1.453 1.085 -15.375 1.00 97.94 94 GLY A N 1
ATOM 710 C CA . GLY A 1 94 ? 1.503 0.771 -13.943 1.00 97.94 94 GLY A CA 1
ATOM 711 C C . GLY A 1 94 ? 0.196 0.177 -13.415 1.00 97.94 94 GLY A C 1
ATOM 712 O O . GLY A 1 94 ? 0.217 -0.746 -12.603 1.00 97.94 94 GLY A O 1
ATOM 713 N N . VAL A 1 95 ? -0.945 0.608 -13.961 1.00 98.06 95 VAL A N 1
ATOM 714 C CA . VAL A 1 95 ? -2.264 0.048 -13.633 1.00 98.06 95 VAL A CA 1
ATOM 715 C C . VAL A 1 95 ? -2.353 -1.428 -14.026 1.00 98.06 95 VAL A C 1
ATOM 717 O O . VAL A 1 95 ? -2.895 -2.226 -13.268 1.00 98.06 95 VAL A O 1
ATOM 720 N N . ILE A 1 96 ? -1.784 -1.829 -15.169 1.00 98.00 96 ILE A N 1
ATOM 721 C CA . ILE A 1 96 ? -1.768 -3.242 -15.590 1.00 98.00 96 ILE A CA 1
ATOM 722 C C . ILE A 1 96 ? -0.946 -4.084 -14.604 1.00 98.00 96 ILE A C 1
ATOM 724 O O . ILE A 1 96 ? -1.375 -5.173 -14.213 1.00 98.00 96 ILE A O 1
ATOM 728 N N . LEU A 1 97 ? 0.207 -3.579 -14.155 1.00 97.19 97 LEU A N 1
ATOM 729 C CA . LEU A 1 97 ? 1.037 -4.265 -13.157 1.00 97.19 97 LEU A CA 1
ATOM 730 C C . LEU A 1 97 ? 0.325 -4.385 -11.801 1.00 97.19 97 LEU A C 1
ATOM 732 O O . LEU A 1 97 ? 0.353 -5.451 -11.176 1.00 97.19 97 LEU A O 1
ATOM 736 N N . PHE A 1 98 ? -0.366 -3.326 -11.378 1.00 97.81 98 PHE A N 1
ATOM 737 C CA . PHE A 1 98 ? -1.201 -3.346 -10.182 1.00 97.81 98 PHE A CA 1
ATOM 738 C C . PHE A 1 98 ? -2.324 -4.386 -10.298 1.00 97.81 98 PHE A C 1
ATOM 740 O O . PHE A 1 98 ? -2.441 -5.255 -9.436 1.00 97.81 98 PHE A O 1
ATOM 747 N N . LEU A 1 99 ? -3.097 -4.375 -11.388 1.00 97.75 99 LEU A N 1
ATOM 748 C CA . LEU A 1 99 ? -4.187 -5.331 -11.612 1.00 97.75 99 LEU A CA 1
ATOM 749 C C . LEU A 1 99 ? -3.692 -6.780 -11.667 1.00 97.75 99 LEU A C 1
ATOM 751 O O . LEU A 1 99 ? -4.354 -7.670 -11.143 1.00 97.75 99 LEU A O 1
ATOM 755 N N . THR A 1 100 ? -2.507 -7.017 -12.231 1.00 96.06 100 THR A N 1
ATOM 756 C CA . THR A 1 100 ? -1.874 -8.346 -12.207 1.00 96.06 100 THR A CA 1
ATOM 757 C C . THR A 1 100 ? -1.587 -8.791 -10.772 1.00 96.06 100 THR A C 1
ATOM 759 O O . THR A 1 100 ? -1.798 -9.950 -10.427 1.00 96.06 100 THR A O 1
ATOM 762 N N . THR A 1 101 ? -1.169 -7.863 -9.909 1.00 93.12 101 THR A N 1
ATOM 763 C CA . THR A 1 101 ? -0.912 -8.136 -8.488 1.00 93.12 101 THR A CA 1
ATOM 764 C C . THR A 1 101 ? -2.198 -8.404 -7.705 1.00 93.12 101 THR A C 1
ATOM 766 O O . THR A 1 101 ? -2.207 -9.277 -6.843 1.00 93.12 101 THR A O 1
ATOM 769 N N . VAL A 1 102 ? -3.306 -7.731 -8.039 1.00 95.88 102 VAL A N 1
ATOM 770 C CA . VAL A 1 102 ? -4.631 -7.971 -7.429 1.00 95.88 102 VAL A CA 1
ATOM 771 C C . VAL A 1 102 ? -5.096 -9.423 -7.608 1.00 95.88 102 VAL A C 1
ATOM 773 O O . VAL A 1 102 ? -5.817 -9.955 -6.765 1.00 95.88 102 VAL A O 1
ATOM 776 N N . LEU A 1 103 ? -4.669 -10.095 -8.680 1.00 95.62 103 LEU A N 1
ATOM 777 C CA . LEU A 1 103 ? -4.996 -11.505 -8.924 1.00 95.62 103 LEU A CA 1
ATOM 778 C C . LEU A 1 103 ? -4.215 -12.472 -8.019 1.00 95.62 103 LEU A C 1
ATOM 780 O O . LEU A 1 103 ? -4.560 -13.651 -7.943 1.00 95.62 103 LEU A O 1
ATOM 784 N N . LEU A 1 104 ? -3.171 -11.999 -7.334 1.00 91.44 104 LEU A N 1
ATOM 785 C CA . LEU A 1 104 ? -2.321 -12.823 -6.482 1.00 91.44 104 LEU A CA 1
ATOM 786 C C . LEU A 1 104 ? -2.898 -12.908 -5.058 1.00 91.44 104 LEU A C 1
ATOM 788 O O . LEU A 1 104 ? -3.413 -11.924 -4.525 1.00 91.44 104 LEU A O 1
ATOM 792 N N . PRO A 1 105 ? -2.795 -14.066 -4.382 1.00 89.19 105 PRO A N 1
ATOM 793 C CA . PRO A 1 105 ? -3.439 -14.273 -3.084 1.00 89.19 105 PRO A CA 1
ATOM 794 C C . PRO A 1 105 ? -2.893 -13.359 -1.978 1.00 89.19 105 PRO A C 1
ATOM 796 O O . PRO A 1 105 ? -3.639 -12.965 -1.083 1.00 89.19 105 PRO A O 1
ATOM 799 N N . PHE A 1 106 ? -1.609 -12.988 -2.037 1.00 85.94 106 PHE A N 1
ATOM 800 C CA . PHE A 1 106 ? -0.997 -12.137 -1.014 1.00 85.94 106 PHE A CA 1
ATOM 801 C C . PHE A 1 106 ? -1.590 -10.724 -0.988 1.00 85.94 106 PHE A C 1
ATOM 803 O O . PHE A 1 106 ? -1.674 -10.141 0.089 1.00 85.94 106 PHE A O 1
ATOM 810 N N . PHE A 1 107 ? -2.069 -10.211 -2.128 1.00 92.50 107 PHE A N 1
ATOM 811 C CA . PHE A 1 107 ? -2.734 -8.911 -2.198 1.00 92.50 107 PHE A CA 1
ATOM 812 C C . PHE A 1 107 ? -3.956 -8.870 -1.276 1.00 92.50 107 PHE A C 1
ATOM 814 O O . PHE A 1 107 ? -4.113 -7.965 -0.460 1.00 92.50 107 PHE A O 1
ATOM 821 N N . TRP A 1 108 ? -4.810 -9.891 -1.355 1.00 92.81 108 TRP A N 1
ATOM 822 C CA . TRP A 1 108 ? -6.032 -9.948 -0.557 1.00 92.81 108 TRP A CA 1
ATOM 823 C C . TRP A 1 108 ? -5.732 -10.076 0.931 1.00 92.81 108 TRP A C 1
ATOM 825 O O . TRP A 1 108 ? -6.353 -9.387 1.738 1.00 92.81 108 TRP A O 1
ATOM 835 N N . LEU A 1 109 ? -4.760 -10.918 1.292 1.00 89.81 109 LEU A N 1
ATOM 836 C CA . LEU A 1 109 ? -4.332 -11.076 2.683 1.00 89.81 109 LEU A CA 1
ATOM 837 C C . LEU A 1 109 ? -3.815 -9.753 3.260 1.00 89.81 109 LEU A C 1
ATOM 839 O O . LEU A 1 109 ? -4.197 -9.372 4.367 1.00 89.81 109 LEU A O 1
ATOM 843 N N . GLU A 1 110 ? -3.001 -9.037 2.491 1.00 90.31 110 GLU A N 1
ATOM 844 C CA . GLU A 1 110 ? -2.424 -7.755 2.878 1.00 90.31 110 GLU A CA 1
ATOM 845 C C . GLU A 1 110 ? -3.499 -6.675 3.071 1.00 90.31 110 GLU A C 1
ATOM 847 O O . GLU A 1 110 ? -3.634 -6.109 4.160 1.00 90.31 110 GLU A O 1
ATOM 852 N N . PHE A 1 111 ? -4.327 -6.429 2.055 1.00 94.06 111 PHE A N 1
ATOM 853 C CA . PHE A 1 111 ? -5.310 -5.344 2.102 1.00 94.06 111 PHE A CA 1
ATOM 854 C C . PHE A 1 111 ? -6.433 -5.610 3.110 1.00 94.06 111 PHE A C 1
ATOM 856 O O . PHE A 1 111 ? -6.920 -4.670 3.743 1.00 94.06 111 PHE A O 1
ATOM 863 N N . VAL A 1 112 ? -6.822 -6.873 3.326 1.00 94.31 112 VAL A N 1
ATOM 864 C CA . VAL A 1 112 ? -7.768 -7.240 4.393 1.00 94.31 112 VAL A CA 1
ATOM 865 C C . VAL A 1 112 ? -7.165 -6.971 5.772 1.00 94.31 112 VAL A C 1
ATOM 867 O O . VAL A 1 112 ? -7.849 -6.402 6.629 1.00 94.31 112 VAL A O 1
ATOM 870 N N . ALA A 1 113 ? -5.895 -7.327 5.994 1.00 91.38 113 ALA A N 1
ATOM 871 C CA . ALA A 1 113 ? -5.217 -7.079 7.265 1.00 91.38 113 ALA A CA 1
ATOM 872 C C . ALA A 1 113 ? -5.084 -5.575 7.552 1.00 91.38 113 ALA A C 1
ATOM 874 O O . ALA A 1 113 ? -5.406 -5.118 8.654 1.00 91.38 113 ALA A O 1
ATOM 875 N N . TYR A 1 114 ? -4.692 -4.787 6.550 1.00 93.19 114 TYR A N 1
ATOM 876 C CA . TYR A 1 114 ? -4.590 -3.334 6.685 1.00 93.19 114 TYR A CA 1
ATOM 877 C C . TYR A 1 114 ? -5.959 -2.701 6.934 1.00 93.19 114 TYR A C 1
ATOM 879 O O . TYR A 1 114 ? -6.107 -1.892 7.852 1.00 93.19 114 TYR A O 1
ATOM 887 N N . ALA A 1 115 ? -6.993 -3.121 6.201 1.00 94.94 115 ALA A N 1
ATOM 888 C CA . ALA A 1 115 ? -8.343 -2.609 6.402 1.00 94.94 115 ALA A CA 1
ATOM 889 C C . ALA A 1 115 ? -8.885 -2.927 7.801 1.00 94.94 115 ALA A C 1
ATOM 891 O O . ALA A 1 115 ? -9.536 -2.080 8.420 1.00 94.94 115 ALA A O 1
ATOM 892 N N . ALA A 1 116 ? -8.588 -4.115 8.335 1.00 93.06 116 ALA A N 1
ATOM 893 C CA . ALA A 1 116 ? -8.946 -4.484 9.700 1.00 93.06 116 ALA A CA 1
ATOM 894 C C . ALA A 1 116 ? -8.233 -3.589 10.726 1.00 93.06 116 ALA A C 1
ATOM 896 O O . ALA A 1 116 ? -8.892 -3.054 11.621 1.00 93.06 116 ALA A O 1
ATOM 897 N N . SER A 1 117 ? -6.924 -3.370 10.560 1.00 92.62 117 SER A N 1
ATOM 898 C CA . SER A 1 117 ? -6.117 -2.506 11.434 1.00 92.62 117 SER A CA 1
ATOM 899 C C . SER A 1 117 ? -6.629 -1.060 11.456 1.00 92.62 117 SER A C 1
ATOM 901 O O . SER A 1 117 ? -6.873 -0.485 12.52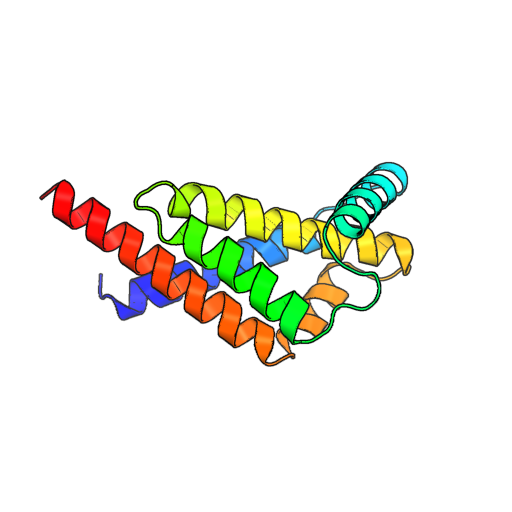1 1.00 92.62 117 SER A O 1
ATOM 903 N N . ILE A 1 118 ? -6.899 -0.489 10.281 1.00 95.06 118 ILE A N 1
ATOM 904 C CA . ILE A 1 118 ? -7.403 0.883 10.141 1.00 95.06 118 ILE A CA 1
ATOM 905 C C . ILE A 1 118 ? -8.833 1.022 10.661 1.00 95.06 118 ILE A C 1
ATOM 907 O O . ILE A 1 118 ? -9.151 1.986 11.358 1.00 95.06 118 ILE A O 1
ATOM 911 N N . THR A 1 119 ? -9.689 0.030 10.421 1.00 94.62 119 THR A N 1
ATOM 912 C CA . THR A 1 119 ? -11.025 0.002 11.032 1.00 94.62 119 THR A CA 1
ATOM 913 C C . THR A 1 119 ? -10.922 0.056 12.553 1.00 94.62 119 THR A C 1
ATOM 915 O O . THR A 1 119 ? -11.651 0.808 13.197 1.00 94.62 119 THR A O 1
ATOM 918 N N . GLN A 1 120 ? -9.991 -0.696 13.139 1.00 91.56 120 GLN A N 1
ATOM 919 C CA . GLN A 1 120 ? -9.825 -0.746 14.585 1.00 91.56 120 GLN A CA 1
ATOM 920 C C . GLN A 1 120 ? -9.218 0.528 15.172 1.00 91.56 120 GLN A C 1
ATOM 922 O O . GLN A 1 120 ? -9.652 0.964 16.237 1.00 91.56 120 GLN A O 1
ATOM 927 N N . ASN A 1 121 ? -8.313 1.177 14.438 1.00 92.31 121 ASN A N 1
ATOM 928 C CA . ASN A 1 121 ? -7.844 2.528 14.741 1.00 92.31 121 ASN A CA 1
ATOM 929 C C . ASN A 1 121 ? -9.015 3.514 14.875 1.00 92.31 121 ASN A C 1
ATOM 931 O O . ASN A 1 121 ? -9.106 4.224 15.875 1.00 92.31 121 ASN A O 1
ATOM 935 N N . LEU A 1 122 ? -9.939 3.526 13.904 1.00 93.19 122 LEU A N 1
ATOM 936 C CA . LEU A 1 122 ? -11.103 4.421 13.927 1.00 93.19 122 LEU A CA 1
ATOM 937 C C . LEU A 1 122 ? -11.984 4.186 15.163 1.00 93.19 122 LEU A C 1
ATOM 939 O O . LEU A 1 122 ? -12.409 5.143 15.807 1.00 93.19 122 LEU A O 1
ATOM 943 N N . TYR A 1 123 ? -12.224 2.922 15.523 1.00 92.19 123 TYR A N 1
ATOM 944 C CA . TYR A 1 123 ? -12.998 2.579 16.721 1.00 92.19 123 TYR A CA 1
ATOM 945 C C . TYR A 1 123 ? -12.292 2.964 18.020 1.00 92.19 123 TYR A C 1
ATOM 947 O O . TYR A 1 123 ? -12.949 3.438 18.941 1.00 92.19 123 TYR A O 1
ATOM 955 N N . MET A 1 124 ? -10.974 2.789 18.101 1.00 89.81 124 MET A N 1
ATOM 956 C CA . MET A 1 124 ? -10.210 3.144 19.295 1.00 89.81 124 MET A CA 1
ATOM 957 C C . MET A 1 124 ? -10.158 4.659 19.507 1.00 89.81 124 MET A C 1
ATOM 959 O O . MET A 1 124 ? -10.364 5.124 20.622 1.00 89.81 124 MET A O 1
ATOM 963 N N . ILE A 1 125 ? -9.985 5.440 18.437 1.00 89.88 125 ILE A N 1
ATOM 964 C CA . ILE A 1 125 ? -10.067 6.907 18.505 1.00 89.88 125 ILE A CA 1
ATOM 965 C C . ILE A 1 125 ? -11.468 7.351 18.930 1.00 89.88 125 ILE A C 1
ATOM 967 O O . ILE A 1 125 ? -11.608 8.239 19.769 1.00 89.88 125 ILE A O 1
ATOM 971 N N . TRP A 1 126 ? -12.509 6.724 18.375 1.00 89.12 126 TRP A N 1
ATOM 972 C CA . TRP A 1 126 ? -13.886 7.015 18.766 1.00 89.12 126 TRP A CA 1
ATOM 973 C C . TRP A 1 126 ? -14.142 6.705 20.247 1.00 89.12 126 TRP A C 1
ATOM 975 O O . TRP A 1 126 ? -14.767 7.512 20.931 1.00 89.12 126 TRP A O 1
ATOM 985 N N . ALA A 1 127 ? -13.606 5.592 20.751 1.00 89.31 127 ALA A N 1
ATOM 986 C CA . ALA A 1 127 ? -13.724 5.202 22.152 1.00 89.31 127 ALA A CA 1
ATOM 987 C C . ALA A 1 127 ? -12.976 6.145 23.109 1.00 89.31 127 ALA A C 1
ATOM 989 O O . ALA A 1 127 ? -13.490 6.421 24.180 1.00 89.31 127 ALA A O 1
ATOM 990 N N . ILE A 1 128 ? -11.803 6.670 22.733 1.00 86.50 128 ILE A N 1
ATOM 991 C CA . ILE A 1 128 ? -11.054 7.643 23.558 1.00 86.50 128 ILE A CA 1
ATOM 992 C C . ILE A 1 128 ? -11.784 8.995 23.646 1.00 86.50 128 ILE A C 1
ATOM 994 O O . ILE A 1 128 ? -11.634 9.719 24.625 1.00 86.50 128 ILE A O 1
ATOM 998 N N . LYS A 1 129 ? -12.548 9.360 22.609 1.00 73.25 129 LYS A N 1
ATOM 999 C CA . LYS A 1 129 ? -13.266 10.641 22.527 1.00 73.25 129 LYS A CA 1
ATOM 1000 C C . LYS A 1 129 ? -14.664 10.611 23.175 1.00 73.25 129 LYS A C 1
ATOM 1002 O O . LYS A 1 129 ? -15.258 11.677 23.330 1.00 73.25 129 LYS A O 1
ATOM 1007 N N . SER A 1 130 ? -15.197 9.426 23.476 1.00 62.00 130 SER A N 1
ATOM 1008 C CA . SER A 1 130 ? -16.543 9.225 24.043 1.00 62.00 130 SER A CA 1
ATOM 1009 C C . SER A 1 130 ? -16.496 9.142 25.563 1.00 62.00 130 SER A C 1
ATOM 1011 O O . SER A 1 130 ? -17.476 9.605 26.183 1.00 62.00 130 SER A O 1
#

pLDDT: mean 92.37, std 6.1, range [62.0, 98.56]

Secondary structure (DSSP, 8-state):
--HHHHHHHHHHHHHHHHHHHHHS---HHHHHHHHHHHHTTS-SS--HHHHHHHHHHHHHHHTSTTHHHHHHHHHHHHHHHHHHHHHHHHTS-HHHHHHHHHTSHHHHHHHHHHHHHHHHHHHHHHHHH-

Foldseek 3Di:
DDLVVLLVVLLVVLLVLLLQLLQDADDQVRLVVLVVVCVVQAPPDHDPCRVVVVLVVLLVQLLPQPSVVVSSSVVSSSNSNNLCSVCVVVVHRSNVVSVVVVPDPVVVVSSSSSSVSVSVSVVVVVVVVD